Protein AF-A0A821M678-F1 (afdb_monomer)

Structure (mmCIF, N/CA/C/O backbone):
data_AF-A0A821M678-F1
#
_entry.id   AF-A0A821M678-F1
#
loop_
_atom_site.group_PDB
_atom_site.id
_atom_site.type_symbol
_atom_site.label_atom_id
_atom_site.label_alt_id
_atom_site.label_comp_id
_atom_site.label_asym_id
_atom_site.label_entity_id
_atom_site.label_seq_id
_atom_site.pdbx_PDB_ins_code
_atom_site.Cartn_x
_atom_site.Cartn_y
_atom_site.Cartn_z
_atom_site.occupancy
_atom_site.B_iso_or_equiv
_atom_site.auth_seq_id
_atom_site.auth_comp_id
_atom_site.auth_asym_id
_atom_site.auth_atom_id
_atom_site.pdbx_PDB_model_num
ATOM 1 N N . MET A 1 1 ? -21.150 -31.453 -12.284 1.00 44.78 1 MET A N 1
ATOM 2 C CA . MET A 1 1 ? -20.103 -31.484 -11.238 1.00 44.78 1 MET A CA 1
ATOM 3 C C . MET A 1 1 ? -19.981 -30.076 -10.654 1.00 44.78 1 MET A C 1
ATOM 5 O O . MET A 1 1 ? -19.461 -29.196 -11.323 1.00 44.78 1 MET A O 1
ATOM 9 N N . HIS A 1 2 ? -20.588 -29.800 -9.495 1.00 44.91 2 HIS A N 1
ATOM 10 C CA . HIS A 1 2 ? -20.529 -28.476 -8.857 1.00 44.91 2 HIS A CA 1
ATOM 11 C C . HIS A 1 2 ? -19.325 -28.419 -7.914 1.00 44.91 2 HIS A C 1
ATOM 13 O O . HIS A 1 2 ? -19.314 -29.086 -6.880 1.00 44.91 2 HIS A O 1
ATOM 19 N N . LEU A 1 3 ? -18.311 -27.633 -8.279 1.00 52.78 3 LEU A N 1
ATOM 20 C CA . LEU A 1 3 ? -17.210 -27.289 -7.383 1.00 52.78 3 LEU A CA 1
ATOM 21 C C . LEU A 1 3 ? -17.789 -26.500 -6.205 1.00 52.78 3 LEU A C 1
ATOM 23 O O . LEU A 1 3 ? -18.302 -25.393 -6.374 1.00 52.78 3 LEU A O 1
ATOM 27 N N . ARG A 1 4 ? -17.745 -27.089 -5.006 1.00 49.53 4 ARG A N 1
ATOM 28 C CA . ARG A 1 4 ? -18.086 -26.386 -3.768 1.00 49.53 4 ARG A CA 1
ATOM 29 C C . ARG A 1 4 ? -17.113 -25.216 -3.624 1.00 49.53 4 ARG A C 1
ATOM 31 O O . ARG A 1 4 ? -15.933 -25.436 -3.371 1.00 49.53 4 ARG A O 1
ATOM 38 N N . LYS A 1 5 ? -17.603 -23.981 -3.775 1.00 54.31 5 LYS A N 1
ATOM 39 C CA . LYS A 1 5 ? -16.884 -22.778 -3.336 1.00 54.31 5 LYS A CA 1
ATOM 40 C C . LYS A 1 5 ? -16.748 -22.856 -1.817 1.00 54.31 5 LYS A C 1
ATOM 42 O O . LYS A 1 5 ? -17.659 -22.482 -1.082 1.00 54.31 5 LYS A O 1
ATOM 47 N N . THR A 1 6 ? -15.640 -23.408 -1.343 1.00 64.69 6 THR A N 1
ATOM 48 C CA . THR A 1 6 ? -15.241 -23.306 0.059 1.00 64.69 6 THR A CA 1
ATOM 49 C C . THR A 1 6 ? -15.029 -21.831 0.369 1.00 64.69 6 THR A C 1
ATOM 51 O O . THR A 1 6 ? -14.223 -21.176 -0.292 1.00 64.69 6 THR A O 1
ATOM 54 N N . ARG A 1 7 ? -15.783 -21.291 1.335 1.00 62.56 7 ARG A N 1
ATOM 55 C CA . ARG A 1 7 ? -15.535 -19.932 1.828 1.00 62.56 7 ARG A CA 1
ATOM 56 C C . ARG A 1 7 ? -14.103 -19.881 2.372 1.00 62.56 7 ARG A C 1
ATOM 58 O O . ARG A 1 7 ? -13.720 -20.824 3.071 1.00 62.56 7 ARG A O 1
ATOM 65 N N . PRO A 1 8 ? -13.322 -18.838 2.050 1.00 65.81 8 PRO A N 1
ATOM 66 C CA . PRO A 1 8 ? -11.985 -18.707 2.597 1.00 65.81 8 PRO A CA 1
ATOM 67 C C . PRO A 1 8 ? -12.047 -18.705 4.132 1.00 65.81 8 PRO A C 1
ATOM 69 O O . PRO A 1 8 ? -13.017 -18.201 4.711 1.00 65.81 8 PRO A O 1
ATOM 72 N N . PRO A 1 9 ? -11.055 -19.312 4.804 1.00 68.06 9 PRO A N 1
ATOM 73 C CA . PRO A 1 9 ? -10.995 -19.318 6.256 1.00 68.06 9 PRO A CA 1
ATOM 74 C C . PRO A 1 9 ? -10.947 -17.878 6.770 1.00 68.06 9 PRO A C 1
ATOM 76 O O . PRO A 1 9 ? -10.123 -17.076 6.338 1.00 68.06 9 PRO A O 1
ATOM 79 N N . VAL A 1 10 ? -11.841 -17.548 7.703 1.00 71.56 10 VAL A N 1
ATOM 80 C CA . VAL A 1 10 ? -11.886 -16.213 8.302 1.00 71.56 10 VAL A CA 1
ATOM 81 C C . VAL A 1 10 ? -10.714 -16.080 9.272 1.00 71.56 10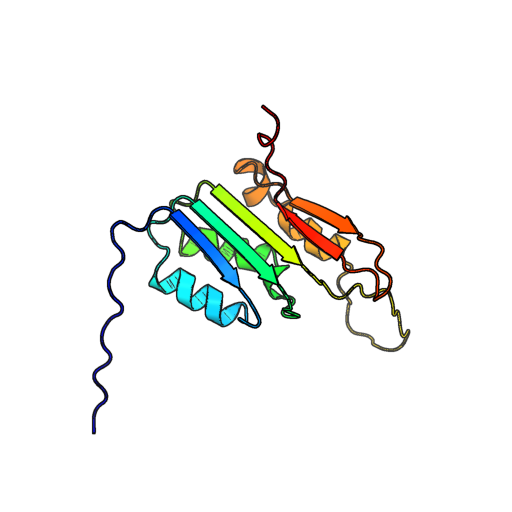 VAL A C 1
ATOM 83 O O . VAL A 1 10 ? -10.713 -16.677 10.350 1.00 71.56 10 VAL A O 1
ATOM 86 N N . LEU A 1 11 ? -9.715 -15.280 8.906 1.00 80.62 11 LEU A N 1
ATOM 87 C CA . LEU A 1 11 ? -8.514 -15.051 9.711 1.00 80.62 11 LEU A CA 1
ATOM 88 C C . LEU A 1 11 ? -8.775 -14.005 10.807 1.00 80.62 11 LEU A C 1
ATOM 90 O O . LEU A 1 11 ? -8.209 -12.917 10.824 1.00 80.62 11 LEU A O 1
ATOM 94 N N . ASN A 1 12 ? -9.658 -14.343 11.749 1.00 79.19 12 ASN A N 1
ATOM 95 C CA . ASN A 1 12 ? -10.188 -13.422 12.762 1.00 79.19 12 ASN A CA 1
ATOM 96 C C . ASN A 1 12 ? -9.151 -12.782 13.695 1.00 79.19 12 ASN A C 1
ATOM 98 O O . ASN A 1 12 ? -9.469 -11.780 14.335 1.00 79.19 12 ASN A O 1
ATOM 102 N N . HIS A 1 13 ? -7.957 -13.364 13.779 1.00 89.00 13 HIS A N 1
ATOM 103 C CA . HIS A 1 13 ? -6.866 -12.924 14.648 1.00 89.00 13 HIS A CA 1
ATOM 104 C C . HIS A 1 13 ? -5.655 -12.412 13.864 1.00 89.00 13 HIS A C 1
ATOM 106 O O . HIS A 1 13 ? -4.645 -12.054 14.468 1.00 89.00 13 HIS A O 1
ATOM 112 N N . LEU A 1 14 ? -5.734 -12.377 12.530 1.00 91.88 14 LEU A N 1
ATOM 113 C CA . LEU A 1 14 ? -4.659 -11.847 11.710 1.00 91.88 14 LEU A CA 1
ATOM 114 C C . LEU A 1 14 ? -4.638 -10.325 11.844 1.00 91.88 14 LEU A C 1
ATOM 116 O O . LEU A 1 14 ? -5.459 -9.615 11.271 1.00 91.88 14 LEU A O 1
ATOM 120 N N . THR A 1 15 ? -3.693 -9.843 12.641 1.00 95.62 15 THR A N 1
ATOM 121 C CA . THR A 1 15 ? -3.491 -8.416 12.913 1.00 95.62 15 THR A CA 1
ATOM 122 C C . THR A 1 15 ? -2.223 -7.876 12.259 1.00 95.62 15 THR A C 1
ATOM 124 O O . THR A 1 15 ? -2.104 -6.673 12.060 1.00 95.62 15 THR A O 1
ATOM 127 N N . HIS A 1 16 ? -1.280 -8.744 11.896 1.00 97.00 16 HIS A N 1
ATOM 128 C CA . HIS A 1 16 ? 0.005 -8.358 11.323 1.00 97.00 16 HIS A CA 1
ATOM 129 C C . HIS A 1 16 ? 0.293 -9.227 10.107 1.00 97.00 16 HIS A C 1
ATOM 131 O O . HIS A 1 16 ? 0.269 -10.455 10.195 1.00 97.00 16 HIS A O 1
ATOM 137 N N . VAL A 1 17 ? 0.569 -8.585 8.978 1.00 95.81 17 VAL A N 1
ATOM 138 C CA . VAL A 1 17 ? 0.867 -9.249 7.713 1.00 95.81 17 VAL A CA 1
ATOM 139 C C . VAL A 1 17 ? 2.169 -8.700 7.159 1.00 95.81 17 VAL A C 1
ATOM 141 O O . VAL A 1 17 ? 2.354 -7.491 7.063 1.00 95.81 17 VAL A O 1
ATOM 144 N N . SER A 1 18 ? 3.064 -9.607 6.778 1.00 96.25 18 SER A N 1
ATOM 145 C CA . SER A 1 18 ? 4.283 -9.292 6.043 1.00 96.25 18 SER A CA 1
ATOM 146 C C . SER A 1 18 ? 4.355 -10.196 4.821 1.00 96.25 18 SER A C 1
ATOM 148 O O . SER A 1 18 ? 4.295 -11.419 4.957 1.00 96.25 18 SER A O 1
ATOM 150 N N . LEU A 1 19 ? 4.439 -9.606 3.632 1.00 95.50 19 LEU A N 1
ATOM 151 C CA . LEU A 1 19 ? 4.418 -10.321 2.361 1.00 95.50 19 LEU A CA 1
ATOM 152 C C . LEU A 1 19 ? 5.616 -9.937 1.506 1.00 95.50 19 LEU A C 1
ATOM 154 O O . LEU A 1 19 ? 5.950 -8.763 1.365 1.00 95.50 19 LEU A O 1
ATOM 158 N N . LYS A 1 20 ? 6.213 -10.945 0.870 1.00 94.69 20 LYS A N 1
ATOM 159 C CA . LYS A 1 20 ? 7.141 -10.757 -0.241 1.00 94.69 20 LYS A CA 1
ATOM 160 C C . LYS A 1 20 ? 6.449 -11.193 -1.527 1.00 94.69 20 LYS A C 1
ATOM 162 O O . LYS A 1 20 ? 6.168 -12.374 -1.711 1.00 94.69 20 LYS A O 1
ATOM 167 N N . LEU A 1 21 ? 6.145 -10.231 -2.385 1.00 92.69 21 LEU A N 1
ATOM 168 C CA . LEU A 1 21 ? 5.405 -10.413 -3.622 1.00 92.69 21 LEU A CA 1
ATOM 169 C C . LEU A 1 21 ? 6.381 -10.452 -4.797 1.00 92.69 21 LEU A C 1
ATOM 171 O O . LEU A 1 21 ? 7.026 -9.454 -5.112 1.00 92.69 21 LEU A O 1
ATOM 175 N N . ASN A 1 22 ? 6.446 -11.604 -5.461 1.00 89.50 22 ASN A N 1
ATOM 176 C CA . ASN A 1 22 ? 7.172 -11.785 -6.713 1.00 89.50 22 ASN A CA 1
ATOM 177 C C . ASN A 1 22 ? 6.149 -12.094 -7.808 1.00 89.50 22 ASN A C 1
ATOM 179 O O . ASN A 1 22 ? 5.405 -13.063 -7.670 1.00 89.50 22 ASN A O 1
ATOM 183 N N . TYR A 1 23 ? 6.108 -11.297 -8.878 1.00 85.62 23 TYR A N 1
ATOM 184 C CA . TYR A 1 23 ? 5.212 -11.516 -10.027 1.00 85.62 23 TYR A CA 1
ATOM 185 C C . TYR A 1 23 ? 3.700 -11.581 -9.700 1.00 85.62 23 TYR A C 1
ATOM 187 O O . TYR A 1 23 ? 2.925 -12.152 -10.464 1.00 85.62 23 TYR A O 1
ATOM 195 N N . ILE A 1 24 ? 3.259 -10.992 -8.581 1.00 91.50 24 ILE A N 1
ATOM 196 C CA . ILE A 1 24 ? 1.836 -10.892 -8.216 1.00 91.50 24 ILE A CA 1
ATOM 197 C C . ILE A 1 24 ? 1.295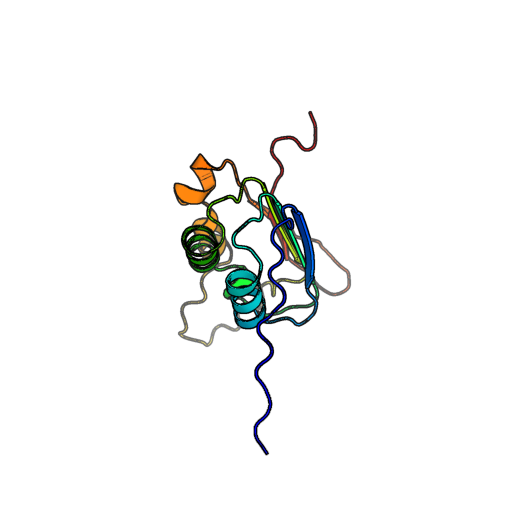 -9.542 -8.672 1.00 91.50 24 ILE A C 1
ATOM 199 O O . ILE A 1 24 ? 1.750 -8.509 -8.184 1.00 91.50 24 ILE A O 1
ATOM 203 N N . ARG A 1 25 ? 0.309 -9.522 -9.571 1.00 92.56 25 ARG A N 1
ATOM 204 C CA . ARG A 1 25 ? -0.317 -8.262 -10.010 1.00 92.56 25 ARG A CA 1
ATOM 205 C C . ARG A 1 25 ? -1.080 -7.603 -8.869 1.00 92.56 25 ARG A C 1
ATOM 207 O O . ARG A 1 25 ? -1.596 -8.298 -7.992 1.00 92.56 25 ARG A O 1
ATOM 214 N N . PHE A 1 26 ? -1.203 -6.283 -8.912 1.00 94.88 26 PHE A N 1
ATOM 215 C CA . PHE A 1 26 ? -1.904 -5.525 -7.885 1.00 94.88 26 PHE A CA 1
ATOM 216 C C . PHE A 1 26 ? -3.340 -6.018 -7.713 1.00 94.88 26 PHE A C 1
ATOM 218 O O . PHE A 1 26 ? -3.757 -6.236 -6.589 1.00 94.88 26 PHE A O 1
ATOM 225 N N . ASP A 1 27 ? -4.073 -6.295 -8.795 1.00 96.56 27 ASP A N 1
ATOM 226 C CA . ASP A 1 27 ? -5.461 -6.787 -8.726 1.00 96.56 27 ASP A CA 1
ATOM 227 C C . ASP A 1 27 ? -5.591 -8.075 -7.891 1.00 96.56 27 ASP A C 1
ATOM 229 O O . ASP A 1 27 ? -6.576 -8.292 -7.188 1.00 96.56 27 ASP A O 1
ATOM 233 N N . GLN A 1 28 ? -4.581 -8.948 -7.953 1.00 95.50 28 GLN A N 1
ATOM 234 C CA . GLN A 1 28 ? -4.564 -10.196 -7.188 1.00 95.50 28 GLN A CA 1
ATOM 235 C C . GLN A 1 28 ? -4.267 -9.930 -5.711 1.00 95.50 28 GLN A C 1
ATOM 237 O O . GLN A 1 28 ? -4.867 -10.554 -4.836 1.00 95.50 28 GLN A O 1
ATOM 242 N N . PHE A 1 29 ? -3.351 -9.002 -5.435 1.00 96.19 29 PHE A N 1
ATOM 243 C CA . PHE A 1 29 ? -3.078 -8.538 -4.081 1.00 96.19 29 PHE A CA 1
ATOM 244 C C . PHE A 1 29 ? -4.294 -7.818 -3.475 1.00 96.19 29 PHE A C 1
ATOM 246 O O . PHE A 1 29 ? -4.644 -8.070 -2.326 1.00 96.19 29 PHE A O 1
ATOM 253 N N . GLU A 1 30 ? -4.970 -6.974 -4.251 1.00 96.75 30 GLU A N 1
ATOM 254 C CA . GLU A 1 30 ? -6.184 -6.258 -3.867 1.00 96.75 30 GLU A CA 1
ATOM 255 C C . GLU A 1 30 ? -7.283 -7.240 -3.465 1.00 96.75 30 GLU A C 1
ATOM 257 O O . GLU A 1 30 ? -7.844 -7.113 -2.379 1.00 96.75 30 GLU A O 1
ATOM 262 N N . GLN A 1 31 ? -7.514 -8.280 -4.273 1.00 95.69 31 GLN A N 1
ATOM 263 C CA . GLN A 1 31 ? -8.457 -9.344 -3.934 1.00 95.69 31 GLN A CA 1
ATOM 264 C C . GLN A 1 31 ? -8.092 -10.039 -2.613 1.00 95.69 31 GLN A C 1
ATOM 266 O O . GLN A 1 31 ? -8.957 -10.270 -1.771 1.00 95.69 31 GLN A O 1
ATOM 271 N N . LEU A 1 32 ? -6.805 -10.315 -2.390 1.00 92.88 32 LEU A N 1
ATOM 272 C CA . LEU A 1 32 ? -6.330 -10.889 -1.132 1.00 92.88 32 LEU A CA 1
ATOM 273 C C . LEU A 1 32 ? -6.585 -9.945 0.056 1.00 92.88 32 LEU A C 1
ATOM 275 O O . LEU A 1 32 ? -6.986 -10.398 1.129 1.00 92.88 32 LEU A O 1
ATOM 279 N N . GLY A 1 33 ? -6.408 -8.638 -0.144 1.00 93.06 33 GLY A N 1
ATOM 280 C CA . GLY A 1 33 ? -6.727 -7.616 0.846 1.00 93.06 33 GLY A CA 1
ATOM 281 C C . GLY A 1 33 ? -8.214 -7.554 1.187 1.00 93.06 33 GLY A C 1
ATOM 282 O O . GLY A 1 33 ? -8.567 -7.535 2.366 1.00 93.06 33 GLY A O 1
ATOM 283 N N . ILE A 1 34 ? -9.078 -7.603 0.172 1.00 94.12 34 ILE A N 1
ATOM 284 C CA . ILE A 1 34 ? -10.537 -7.653 0.336 1.00 94.12 34 ILE A CA 1
ATOM 285 C C . ILE A 1 34 ? -10.945 -8.873 1.169 1.00 94.12 34 ILE A C 1
ATOM 287 O O . ILE A 1 34 ? -11.769 -8.757 2.078 1.00 94.12 34 ILE A O 1
ATOM 291 N N . ASP A 1 35 ? -10.349 -10.029 0.884 1.00 91.19 35 ASP A N 1
ATOM 292 C CA . ASP A 1 35 ? -10.764 -11.292 1.490 1.00 91.19 35 ASP A CA 1
ATOM 293 C C . ASP A 1 35 ? -10.210 -11.491 2.910 1.00 91.19 35 ASP A C 1
ATOM 295 O O . ASP A 1 35 ? -10.869 -12.119 3.743 1.00 91.19 35 ASP A O 1
ATOM 299 N N . LEU A 1 36 ? -9.003 -10.988 3.203 1.00 91.31 36 LEU A N 1
ATOM 300 C CA . LEU A 1 36 ? -8.258 -11.381 4.407 1.00 91.31 36 LEU A CA 1
ATOM 301 C C . LEU A 1 36 ? -7.891 -10.228 5.349 1.00 91.31 36 LEU A C 1
ATOM 303 O O . LEU A 1 36 ? -7.582 -10.493 6.513 1.00 91.31 36 LEU A O 1
ATOM 307 N N . PHE A 1 37 ? -7.885 -8.968 4.899 1.00 93.50 37 PHE A N 1
ATOM 308 C CA . PHE A 1 37 ? -7.213 -7.883 5.633 1.00 93.50 37 PHE A CA 1
ATOM 309 C C . PHE A 1 37 ? -8.129 -6.976 6.463 1.00 93.50 37 PHE A C 1
ATOM 311 O O . PHE A 1 37 ? -7.663 -6.014 7.067 1.00 93.50 37 PHE A O 1
ATOM 318 N N . ALA A 1 38 ? -9.403 -7.330 6.631 1.00 93.62 38 ALA A N 1
ATOM 319 C CA . ALA A 1 38 ? -10.366 -6.520 7.389 1.00 93.62 38 ALA A CA 1
ATOM 320 C C . ALA A 1 38 ? -9.937 -6.177 8.837 1.00 93.62 38 ALA A C 1
ATOM 322 O O . ALA A 1 38 ? -10.370 -5.172 9.407 1.00 93.62 38 ALA A O 1
ATOM 323 N N . LYS A 1 39 ? -9.095 -7.013 9.459 1.00 94.88 39 LYS A N 1
ATOM 324 C CA . LYS A 1 39 ? -8.666 -6.875 10.863 1.00 94.88 39 LYS A CA 1
ATOM 325 C C . LYS A 1 39 ? -7.189 -6.533 11.041 1.00 94.88 39 LYS A C 1
ATOM 327 O O . LYS A 1 39 ? -6.733 -6.434 12.182 1.00 94.88 39 LYS A O 1
ATOM 332 N N . ILE A 1 40 ? -6.446 -6.354 9.951 1.00 96.12 40 ILE A N 1
ATOM 333 C CA . ILE A 1 40 ? -5.016 -6.091 10.073 1.00 96.12 40 ILE A CA 1
ATOM 334 C C . ILE A 1 40 ? -4.778 -4.682 10.610 1.00 96.12 40 ILE A C 1
ATOM 336 O O . ILE A 1 40 ? -5.503 -3.738 10.306 1.00 96.12 40 ILE A O 1
ATOM 340 N N . GLN A 1 41 ? -3.740 -4.570 11.422 1.00 96.75 41 GLN A N 1
ATOM 341 C CA . GLN A 1 41 ? -3.225 -3.339 12.003 1.00 96.75 41 GLN A CA 1
ATOM 342 C C . GLN A 1 41 ? -1.856 -2.991 11.420 1.00 96.75 41 GLN A C 1
ATOM 344 O O . GLN A 1 41 ? -1.503 -1.815 11.360 1.00 96.75 41 GLN A O 1
ATOM 349 N N . ALA A 1 42 ? -1.108 -3.992 10.950 1.00 96.75 42 ALA A N 1
ATOM 350 C CA . ALA A 1 42 ? 0.161 -3.801 10.269 1.00 96.75 42 ALA A CA 1
ATOM 351 C C . ALA A 1 42 ? 0.207 -4.575 8.951 1.00 96.75 42 ALA A C 1
ATOM 353 O O . ALA A 1 42 ? -0.040 -5.784 8.926 1.00 96.75 42 ALA A O 1
ATOM 354 N N . LEU A 1 43 ? 0.582 -3.878 7.884 1.00 97.06 43 LEU A N 1
ATOM 355 C CA . LEU A 1 43 ? 0.842 -4.431 6.566 1.00 97.06 43 LEU A CA 1
ATOM 356 C C . LEU A 1 43 ? 2.251 -4.038 6.139 1.00 97.06 43 LEU A C 1
ATOM 358 O O . LEU A 1 43 ? 2.563 -2.854 6.046 1.00 97.06 43 LEU A O 1
ATOM 362 N N . ARG A 1 44 ? 3.089 -5.036 5.866 1.00 96.69 44 ARG A N 1
ATOM 363 C CA . ARG A 1 44 ? 4.421 -4.853 5.293 1.00 96.69 44 ARG A CA 1
ATOM 364 C C . ARG A 1 44 ? 4.507 -5.592 3.967 1.00 96.69 44 ARG A C 1
ATOM 366 O O . ARG A 1 44 ? 4.214 -6.785 3.916 1.00 96.69 44 ARG A O 1
ATOM 373 N N . VAL A 1 45 ? 4.896 -4.910 2.898 1.00 95.44 45 VAL A N 1
ATOM 374 C CA . VAL A 1 45 ? 4.929 -5.484 1.550 1.00 95.44 45 VAL A CA 1
ATOM 375 C C . VAL A 1 45 ? 6.270 -5.197 0.895 1.00 95.44 45 VAL A C 1
ATOM 377 O O . VAL A 1 45 ? 6.629 -4.049 0.664 1.00 95.44 45 VAL A O 1
ATOM 380 N N . SER A 1 46 ? 7.003 -6.251 0.552 1.00 93.81 46 SER A N 1
ATOM 381 C CA . SER A 1 46 ? 8.175 -6.173 -0.322 1.00 93.81 46 SER A CA 1
ATOM 382 C C . SER A 1 46 ? 7.792 -6.692 -1.697 1.00 93.81 46 SER A C 1
ATOM 384 O O . SER A 1 46 ? 7.402 -7.847 -1.829 1.00 93.81 46 SER A O 1
ATOM 386 N N . ILE A 1 47 ? 7.906 -5.861 -2.718 1.00 91.94 47 ILE A N 1
ATOM 387 C CA . ILE A 1 47 ? 7.557 -6.173 -4.098 1.00 91.94 47 ILE A CA 1
ATOM 388 C C . ILE A 1 47 ? 8.858 -6.252 -4.880 1.00 91.94 47 ILE A C 1
ATOM 390 O O . ILE A 1 47 ? 9.569 -5.256 -5.007 1.00 91.94 47 ILE A O 1
ATOM 394 N N . ASN A 1 48 ? 9.165 -7.429 -5.413 1.00 86.62 48 ASN A N 1
ATOM 395 C CA . ASN A 1 48 ? 10.395 -7.664 -6.155 1.00 86.62 48 ASN A CA 1
ATOM 396 C C . ASN A 1 48 ? 10.051 -8.232 -7.534 1.00 86.62 48 ASN A C 1
ATOM 398 O O . ASN A 1 48 ? 9.097 -8.998 -7.680 1.00 86.62 48 ASN A O 1
ATOM 402 N N . TYR A 1 49 ? 10.851 -7.885 -8.545 1.00 79.44 49 TYR A N 1
ATOM 403 C CA . TYR A 1 49 ? 10.701 -8.406 -9.910 1.00 79.44 49 TYR A CA 1
ATOM 404 C C . TYR A 1 49 ? 9.282 -8.224 -10.475 1.00 79.44 49 TYR A C 1
ATOM 406 O O . TYR A 1 49 ? 8.727 -9.122 -11.105 1.00 79.44 49 TYR A O 1
ATOM 414 N N . ASN A 1 50 ? 8.664 -7.072 -10.209 1.00 79.81 50 ASN A N 1
ATOM 415 C CA . ASN A 1 50 ? 7.293 -6.798 -10.615 1.00 79.81 50 ASN A CA 1
ATOM 416 C C . ASN A 1 50 ? 7.210 -5.471 -11.366 1.00 79.81 50 ASN A C 1
ATOM 418 O O . ASN A 1 50 ? 7.537 -4.425 -10.808 1.00 79.81 50 ASN A O 1
ATOM 422 N N . SER A 1 51 ? 6.766 -5.534 -12.620 1.00 79.81 51 SER A N 1
ATOM 423 C CA . SER A 1 51 ? 6.592 -4.380 -13.503 1.00 79.81 51 SER A CA 1
ATOM 424 C C . SER A 1 51 ? 5.196 -3.760 -13.428 1.00 79.81 51 SER A C 1
ATOM 426 O O . SER A 1 51 ? 4.913 -2.818 -14.165 1.00 79.81 51 SER A O 1
ATOM 428 N N . ASP A 1 52 ? 4.311 -4.279 -12.572 1.00 85.88 52 ASP A N 1
ATOM 429 C CA . ASP A 1 52 ? 2.967 -3.740 -12.419 1.00 85.88 52 ASP A CA 1
ATOM 430 C C . ASP A 1 52 ? 3.006 -2.345 -11.779 1.00 85.88 52 ASP A C 1
ATOM 432 O O . ASP A 1 52 ? 3.242 -2.172 -10.580 1.00 85.88 52 ASP A O 1
ATOM 436 N N . VAL A 1 53 ? 2.755 -1.335 -12.613 1.00 82.62 53 VAL A N 1
ATOM 437 C CA . VAL A 1 53 ? 2.783 0.077 -12.227 1.00 82.62 53 VAL A CA 1
ATOM 438 C C . VAL A 1 53 ? 1.679 0.462 -11.243 1.00 82.62 53 VAL A C 1
ATOM 440 O O . VAL A 1 53 ? 1.767 1.527 -10.634 1.00 82.62 53 VAL A O 1
ATOM 443 N N . ALA A 1 54 ? 0.658 -0.384 -11.062 1.00 88.94 54 ALA A N 1
ATOM 444 C CA . ALA A 1 54 ? -0.428 -0.133 -10.121 1.00 88.94 54 ALA A CA 1
ATOM 445 C C . ALA A 1 54 ? 0.032 -0.146 -8.656 1.00 88.94 54 ALA A C 1
ATOM 447 O O . ALA A 1 54 ? -0.600 0.492 -7.821 1.00 88.94 54 ALA A O 1
ATOM 448 N N . TYR A 1 55 ? 1.160 -0.789 -8.335 1.00 89.94 55 TYR A N 1
ATOM 449 C CA . TYR A 1 55 ? 1.748 -0.696 -6.993 1.00 89.94 55 TYR A CA 1
ATOM 450 C C . TYR A 1 55 ? 2.255 0.708 -6.637 1.00 89.94 55 TYR A C 1
ATOM 452 O O . TYR A 1 55 ? 2.453 0.987 -5.457 1.00 89.94 55 TYR A O 1
ATOM 460 N N . MET A 1 56 ? 2.414 1.584 -7.632 1.00 86.31 56 MET A N 1
ATOM 461 C CA . MET A 1 56 ? 2.798 2.990 -7.472 1.00 86.31 56 MET A CA 1
ATOM 462 C C . MET A 1 56 ? 1.616 3.951 -7.650 1.00 86.31 56 MET A C 1
ATOM 464 O O . MET A 1 56 ? 1.817 5.152 -7.818 1.00 86.31 56 MET A O 1
ATOM 468 N N . ASP A 1 57 ? 0.389 3.437 -7.674 1.00 90.81 57 ASP A N 1
ATOM 469 C CA . ASP A 1 57 ? -0.817 4.257 -7.684 1.00 90.81 57 ASP A CA 1
ATOM 470 C C . ASP A 1 57 ? -1.241 4.528 -6.234 1.00 90.81 57 ASP A C 1
ATOM 472 O O . ASP A 1 57 ? -1.827 3.672 -5.561 1.00 90.81 57 ASP A O 1
ATOM 476 N N . GLY A 1 58 ? -0.894 5.717 -5.738 1.00 93.31 58 GLY A N 1
ATOM 477 C CA . GLY A 1 58 ? -1.221 6.132 -4.374 1.00 93.31 58 GLY A CA 1
ATOM 478 C C . GLY A 1 58 ? -2.732 6.191 -4.149 1.00 93.31 58 GLY A C 1
ATOM 479 O O . GLY A 1 58 ? -3.218 5.752 -3.110 1.00 93.31 58 GLY A O 1
ATOM 480 N N . ASN A 1 59 ? -3.503 6.615 -5.152 1.00 94.88 59 ASN A N 1
ATOM 481 C CA . ASN A 1 59 ? -4.962 6.677 -5.037 1.00 94.88 59 ASN A CA 1
ATOM 482 C C . ASN A 1 59 ? -5.573 5.277 -4.910 1.00 94.88 59 ASN A C 1
ATOM 484 O O . ASN A 1 59 ? -6.529 5.065 -4.161 1.00 94.88 59 ASN A O 1
ATOM 488 N N . ARG A 1 60 ? -5.020 4.301 -5.636 1.00 95.75 60 ARG A N 1
ATOM 489 C CA . ARG A 1 60 ? -5.481 2.913 -5.581 1.00 95.75 60 ARG A CA 1
ATOM 490 C C . ARG A 1 60 ? -5.193 2.275 -4.227 1.00 95.75 60 ARG A C 1
ATOM 492 O O . ARG A 1 60 ? -6.077 1.633 -3.660 1.00 95.75 60 ARG A O 1
ATOM 499 N N . TRP A 1 61 ? -3.996 2.496 -3.686 1.00 97.00 61 TRP A N 1
ATOM 500 C CA . TRP A 1 61 ? -3.671 2.083 -2.323 1.00 97.00 61 TRP A CA 1
ATOM 501 C C . TRP A 1 61 ? -4.580 2.743 -1.285 1.00 97.00 61 TRP A C 1
ATOM 503 O O . TRP A 1 61 ? -5.137 2.044 -0.441 1.00 97.00 61 TRP A O 1
ATOM 513 N N . GLU A 1 62 ? -4.769 4.060 -1.367 1.00 97.38 62 GLU A N 1
ATOM 514 C CA . GLU A 1 62 ? -5.645 4.815 -0.467 1.00 97.38 62 GLU A CA 1
ATOM 515 C C . GLU A 1 62 ? -7.068 4.239 -0.477 1.00 97.38 62 GLU A C 1
ATOM 517 O O . GLU A 1 62 ? -7.613 3.898 0.576 1.00 97.38 62 GLU A O 1
ATOM 522 N N . LYS A 1 63 ? -7.642 4.020 -1.667 1.00 97.62 63 LYS A N 1
ATOM 523 C CA . LYS A 1 63 ? -8.976 3.427 -1.823 1.00 97.62 63 LYS A CA 1
ATOM 524 C C . LYS A 1 63 ? -9.067 2.037 -1.195 1.00 97.62 63 LYS A C 1
ATOM 526 O O . LYS A 1 63 ? -10.039 1.751 -0.491 1.00 97.62 63 LYS A O 1
ATOM 531 N N . LEU A 1 64 ? -8.076 1.181 -1.442 1.00 97.75 64 LEU A N 1
ATOM 532 C CA . LEU A 1 64 ? -8.021 -0.170 -0.889 1.00 97.75 64 LEU A CA 1
ATOM 533 C C . LEU A 1 64 ? -7.965 -0.138 0.647 1.00 97.75 64 LEU A C 1
ATOM 535 O O . LEU A 1 64 ? -8.733 -0.839 1.308 1.00 97.75 64 LEU A O 1
ATOM 539 N N . ILE A 1 65 ? -7.107 0.708 1.219 1.00 97.75 65 ILE A N 1
ATOM 540 C CA . ILE A 1 65 ? -6.932 0.820 2.671 1.00 97.75 65 ILE A CA 1
ATOM 541 C C . ILE A 1 65 ? -8.203 1.360 3.331 1.00 97.75 65 ILE A C 1
ATOM 543 O O . ILE A 1 65 ? -8.696 0.754 4.283 1.00 97.75 65 ILE A O 1
ATOM 547 N N . LEU A 1 66 ? -8.772 2.449 2.804 1.00 97.12 66 LEU A N 1
ATOM 548 C CA . LEU A 1 66 ? -10.002 3.045 3.334 1.00 97.12 66 LEU A CA 1
ATOM 549 C C . LEU A 1 66 ? -11.186 2.072 3.289 1.00 97.12 66 LEU A C 1
ATOM 551 O O . LEU A 1 66 ? -11.990 2.041 4.218 1.00 97.12 66 LEU A O 1
ATOM 555 N N . SER A 1 67 ? -11.285 1.271 2.226 1.00 97.19 67 SER A N 1
ATOM 556 C CA . SER A 1 67 ? -12.439 0.392 2.005 1.00 97.19 67 SER A CA 1
ATOM 557 C C . SER A 1 67 ? -12.330 -0.942 2.746 1.00 97.19 67 SER A C 1
ATOM 559 O O . SER A 1 67 ? -13.344 -1.481 3.187 1.00 97.19 67 SER A O 1
ATOM 561 N N 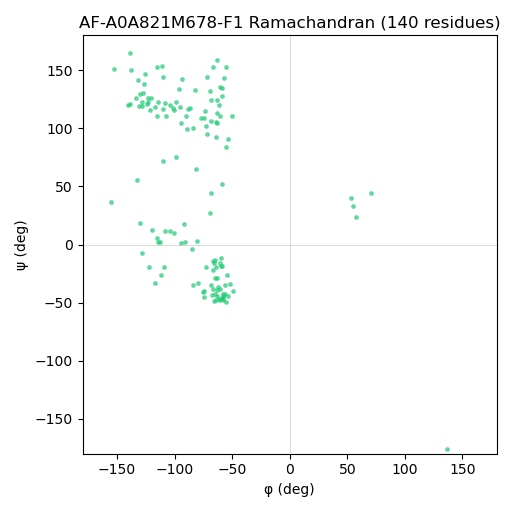. HIS A 1 68 ? -11.120 -1.496 2.875 1.00 96.44 68 HIS A N 1
ATOM 562 C CA . HIS A 1 68 ? -10.935 -2.893 3.290 1.00 96.44 68 HIS A CA 1
ATOM 563 C C . HIS A 1 68 ? -9.964 -3.095 4.454 1.0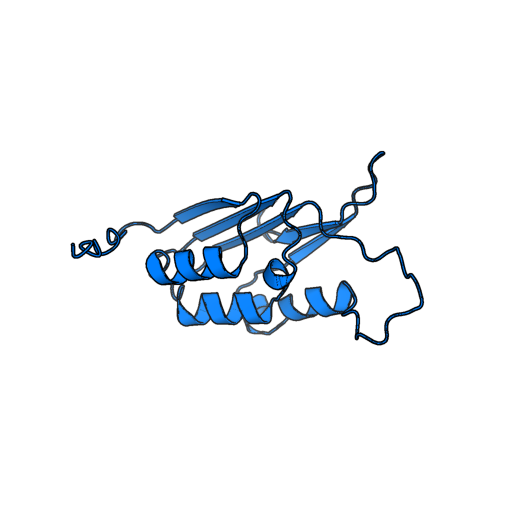0 96.44 68 HIS A C 1
ATOM 565 O O . HIS A 1 68 ? -9.875 -4.207 4.969 1.00 96.44 68 HIS A O 1
ATOM 571 N N . MET A 1 69 ? -9.262 -2.055 4.910 1.00 96.25 69 MET A N 1
ATOM 572 C CA . MET A 1 69 ? -8.295 -2.154 6.011 1.00 96.25 69 MET A CA 1
ATOM 573 C C . MET A 1 69 ? -8.496 -1.023 7.033 1.00 96.25 69 MET A C 1
ATOM 575 O O . MET A 1 69 ? -7.552 -0.302 7.357 1.00 96.25 69 MET A O 1
ATOM 579 N N . PRO A 1 70 ? -9.712 -0.858 7.594 1.00 95.38 70 PRO A N 1
ATOM 580 C CA . PRO A 1 70 ? -10.047 0.291 8.442 1.00 95.38 70 PRO A CA 1
ATOM 581 C C . PRO A 1 70 ? -9.229 0.358 9.741 1.00 95.38 70 PRO A C 1
ATOM 583 O O . PRO A 1 70 ? -9.140 1.410 10.365 1.00 95.38 70 PRO A O 1
ATOM 586 N N . ASN A 1 71 ? -8.630 -0.763 10.155 1.00 95.75 71 ASN A N 1
ATOM 587 C CA . ASN A 1 71 ? -7.826 -0.869 11.370 1.00 95.75 71 ASN A CA 1
ATOM 588 C C . ASN A 1 71 ? -6.320 -0.685 11.125 1.00 95.75 71 ASN A C 1
ATOM 590 O O . ASN A 1 71 ? -5.544 -0.808 12.076 1.00 95.75 71 ASN A O 1
ATOM 594 N N . LEU A 1 72 ? -5.898 -0.421 9.883 1.00 97.12 72 LEU A N 1
ATOM 595 C CA . LEU A 1 72 ? -4.490 -0.336 9.510 1.00 97.12 72 LEU A CA 1
ATOM 596 C C . LEU A 1 72 ? -3.827 0.897 10.136 1.00 97.12 72 LEU A C 1
ATOM 598 O O . LEU A 1 72 ? -4.269 2.027 9.940 1.00 97.12 72 LEU A O 1
ATOM 602 N N . ARG A 1 73 ? -2.744 0.664 10.879 1.00 95.62 73 ARG A N 1
ATOM 603 C CA . ARG A 1 73 ? -1.945 1.686 11.579 1.00 95.62 73 ARG A CA 1
ATOM 604 C C . ARG A 1 73 ? -0.516 1.755 11.061 1.00 95.62 73 ARG A C 1
ATOM 606 O O . ARG A 1 73 ? 0.078 2.825 11.039 1.00 95.62 73 ARG A O 1
ATOM 613 N N . ILE A 1 74 ? 0.024 0.614 10.643 1.00 95.31 74 ILE A N 1
ATOM 614 C CA . ILE A 1 74 ? 1.372 0.501 10.097 1.00 95.31 74 ILE A CA 1
ATOM 615 C C . ILE A 1 74 ? 1.251 0.043 8.652 1.00 95.31 74 ILE A C 1
ATOM 617 O O . ILE A 1 74 ? 0.772 -1.061 8.389 1.00 95.31 74 ILE A O 1
ATOM 621 N N . PHE A 1 75 ? 1.719 0.880 7.737 1.00 95.88 75 PHE A N 1
ATOM 622 C CA . PHE A 1 75 ? 1.855 0.547 6.331 1.00 95.88 75 PHE A CA 1
ATOM 623 C C . PHE A 1 75 ? 3.319 0.714 5.928 1.00 95.88 75 PHE A C 1
ATOM 625 O O . PHE A 1 75 ? 3.866 1.811 6.001 1.00 95.88 75 PHE A O 1
ATOM 632 N N . ASP A 1 76 ? 3.953 -0.395 5.555 1.00 94.50 76 ASP A N 1
ATOM 633 C CA . ASP A 1 76 ? 5.334 -0.439 5.080 1.00 94.50 76 ASP A CA 1
ATOM 634 C C . ASP A 1 76 ? 5.345 -1.078 3.689 1.00 94.50 76 ASP A C 1
ATOM 636 O O . ASP A 1 76 ? 4.823 -2.178 3.491 1.00 94.50 76 ASP A O 1
ATOM 640 N N . ILE A 1 77 ? 5.926 -0.400 2.714 1.00 93.38 77 ILE A N 1
ATOM 641 C CA . ILE A 1 77 ? 6.055 -0.865 1.343 1.00 93.38 77 ILE A CA 1
ATOM 642 C C . ILE A 1 77 ? 7.491 -0.672 0.876 1.00 93.38 77 ILE A C 1
ATOM 644 O O . ILE A 1 77 ? 8.141 0.327 1.172 1.00 93.38 77 ILE A O 1
ATOM 648 N N . ARG A 1 78 ? 7.988 -1.632 0.106 1.00 92.38 78 ARG A N 1
ATOM 649 C CA . ARG A 1 78 ? 9.250 -1.540 -0.618 1.00 92.38 78 ARG A CA 1
ATOM 650 C C . ARG A 1 78 ? 9.054 -2.151 -1.991 1.00 92.38 78 ARG A C 1
ATOM 652 O O . ARG A 1 78 ? 8.726 -3.326 -2.083 1.00 92.38 78 ARG A O 1
ATOM 659 N N . HIS A 1 79 ? 9.275 -1.385 -3.048 1.00 89.50 79 HIS A N 1
ATOM 660 C CA . HIS A 1 79 ? 9.197 -1.851 -4.428 1.00 89.50 79 HIS A CA 1
ATOM 661 C C . HIS A 1 79 ? 10.573 -1.760 -5.074 1.00 89.50 79 HIS A C 1
ATOM 663 O O . HIS A 1 79 ? 11.111 -0.673 -5.284 1.00 89.50 79 HIS A O 1
ATOM 669 N N . GLU A 1 80 ? 11.161 -2.923 -5.340 1.00 84.69 80 GLU A N 1
ATOM 670 C CA . GLU A 1 80 ? 12.448 -3.061 -6.010 1.00 84.69 80 GLU A CA 1
ATOM 671 C C . GLU A 1 80 ? 12.246 -3.241 -7.517 1.00 84.69 80 GLU A C 1
ATOM 673 O O . GLU A 1 80 ? 11.351 -3.967 -7.957 1.00 84.69 80 GLU A O 1
ATOM 678 N N . SER A 1 81 ? 13.140 -2.631 -8.299 1.00 67.88 81 SER A N 1
ATOM 679 C CA . SER A 1 81 ? 13.183 -2.755 -9.762 1.00 67.88 81 SER A CA 1
ATOM 680 C C . SER A 1 81 ? 12.039 -2.050 -10.493 1.00 67.88 81 SER A C 1
ATOM 682 O O . SER A 1 81 ? 11.495 -2.578 -11.463 1.00 67.88 81 SER A O 1
ATOM 684 N N . TRP A 1 82 ? 11.723 -0.821 -10.077 1.00 66.50 82 TRP A N 1
ATOM 685 C CA . TRP A 1 82 ? 10.888 0.065 -10.883 1.00 66.50 82 TRP A CA 1
ATOM 686 C C . TRP A 1 82 ? 11.553 0.341 -12.248 1.00 66.50 82 TRP A C 1
ATOM 688 O O . TRP A 1 82 ? 12.758 0.633 -12.276 1.00 66.50 82 TRP A O 1
ATOM 698 N N . PRO A 1 83 ? 10.811 0.294 -13.375 1.00 57.66 83 PRO A N 1
ATOM 699 C CA . PRO A 1 83 ? 11.331 0.744 -14.657 1.00 57.66 83 PRO A CA 1
ATOM 700 C C . PRO A 1 83 ? 11.636 2.244 -14.581 1.00 57.66 83 PRO A C 1
ATOM 702 O O . PRO A 1 83 ? 10.745 3.091 -14.581 1.00 57.66 83 PRO A O 1
ATOM 705 N N . SER A 1 84 ? 12.919 2.594 -14.490 1.00 54.59 84 SER A N 1
ATOM 706 C CA . SER A 1 84 ? 13.359 3.965 -14.726 1.00 54.59 84 SER A CA 1
ATOM 707 C C . SER A 1 84 ? 13.064 4.282 -16.190 1.00 54.59 84 SER A C 1
ATOM 709 O O . SER A 1 84 ? 13.773 3.797 -17.073 1.00 54.59 84 SER A O 1
ATOM 711 N N . ASN A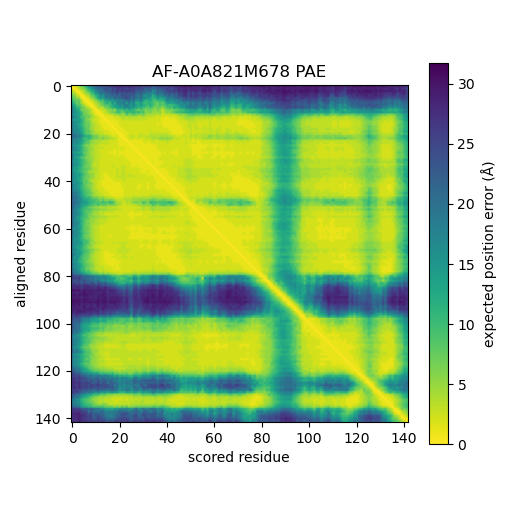 1 85 ? 12.035 5.086 -16.467 1.00 51.06 85 ASN A N 1
ATOM 712 C CA . ASN A 1 85 ? 11.737 5.617 -17.805 1.00 51.06 85 ASN A CA 1
ATOM 713 C C . ASN A 1 85 ? 12.801 6.637 -18.267 1.00 51.06 85 ASN A C 1
ATOM 715 O O . ASN A 1 85 ? 12.501 7.687 -18.815 1.00 51.06 85 ASN A O 1
ATOM 719 N N . THR A 1 86 ? 14.083 6.340 -18.061 1.00 45.94 86 THR A N 1
ATOM 720 C CA . THR A 1 86 ? 15.207 7.098 -18.622 1.00 45.94 86 THR A CA 1
ATOM 721 C C . THR A 1 86 ? 15.498 6.726 -20.074 1.00 45.94 86 THR A C 1
ATOM 723 O O . THR A 1 86 ? 16.423 7.275 -20.660 1.00 45.94 86 THR A O 1
ATOM 726 N N . THR A 1 87 ? 14.713 5.841 -20.696 1.00 39.78 87 THR A N 1
ATOM 727 C CA . THR A 1 87 ? 14.662 5.771 -22.163 1.00 39.78 87 THR A CA 1
ATOM 728 C C . THR A 1 87 ? 13.438 6.526 -22.648 1.00 39.78 87 THR A C 1
ATOM 730 O O . THR A 1 87 ? 12.445 5.947 -23.071 1.00 39.78 87 THR A O 1
ATOM 733 N N . ALA A 1 88 ? 13.553 7.855 -22.595 1.00 39.03 88 ALA A N 1
ATOM 734 C CA . ALA A 1 88 ? 12.827 8.749 -23.478 1.00 39.03 88 ALA A CA 1
ATOM 735 C C . ALA A 1 88 ? 13.142 8.342 -24.926 1.00 39.03 88 ALA A C 1
ATOM 737 O O . ALA A 1 88 ? 14.058 8.860 -25.562 1.00 39.03 88 ALA A O 1
ATOM 738 N N . ASN A 1 89 ? 12.415 7.352 -25.436 1.00 36.59 89 ASN A N 1
ATOM 739 C CA . ASN A 1 89 ? 12.267 7.176 -26.861 1.00 36.59 89 ASN A CA 1
ATOM 740 C C . ASN A 1 89 ? 11.128 8.121 -27.247 1.00 36.59 89 ASN A C 1
ATOM 742 O O . ASN A 1 89 ? 9.961 7.848 -26.977 1.00 36.59 89 ASN A O 1
ATOM 746 N N . ASN A 1 90 ? 11.521 9.279 -27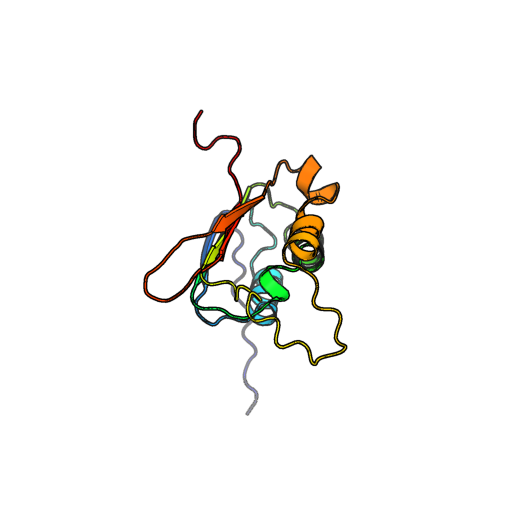.777 1.00 43.03 90 ASN A N 1
ATOM 747 C CA . ASN A 1 90 ? 10.724 10.461 -28.119 1.00 43.03 90 ASN A CA 1
ATOM 748 C C . ASN A 1 90 ? 9.592 10.208 -29.138 1.00 43.03 90 ASN A C 1
ATOM 750 O O . ASN A 1 90 ? 9.550 10.899 -30.146 1.00 43.03 90 ASN A O 1
ATOM 754 N N . ASN A 1 91 ? 8.704 9.225 -28.952 1.00 41.94 91 ASN A N 1
ATOM 755 C CA . ASN A 1 91 ? 7.690 8.885 -29.959 1.00 41.94 91 ASN A CA 1
ATOM 756 C C . ASN A 1 91 ? 6.423 8.190 -29.420 1.00 41.94 91 ASN A C 1
ATOM 758 O O . ASN A 1 91 ? 5.839 7.351 -30.105 1.00 41.94 91 ASN A O 1
ATOM 762 N N . SER A 1 92 ? 5.920 8.542 -28.233 1.00 42.25 92 SER A N 1
ATOM 763 C CA . SER A 1 92 ? 4.536 8.171 -27.905 1.00 42.25 92 SER A CA 1
ATOM 764 C C . SER A 1 92 ? 3.801 9.274 -27.155 1.00 42.25 92 SER A C 1
ATOM 766 O O . SER A 1 92 ? 4.189 9.662 -26.062 1.00 42.25 92 SER A O 1
ATOM 768 N N . ASN A 1 93 ? 2.713 9.752 -27.759 1.00 38.84 93 ASN A N 1
ATOM 769 C CA . ASN A 1 93 ? 1.790 10.774 -27.255 1.00 38.84 93 ASN A CA 1
ATOM 770 C C . ASN A 1 93 ? 0.941 10.301 -26.056 1.00 38.84 93 ASN A C 1
ATOM 772 O O . ASN A 1 93 ? -0.176 10.777 -25.864 1.00 38.84 93 ASN A O 1
ATOM 776 N N . ASN A 1 94 ? 1.430 9.348 -25.265 1.00 43.75 94 ASN A N 1
ATOM 777 C CA . ASN A 1 94 ? 0.779 8.941 -24.031 1.00 43.75 94 ASN A CA 1
ATOM 778 C C . ASN A 1 94 ? 1.483 9.647 -22.887 1.00 43.75 94 ASN A C 1
ATOM 780 O O . ASN A 1 94 ? 2.694 9.531 -22.747 1.00 43.75 94 ASN A O 1
ATOM 784 N N . ILE A 1 95 ? 0.702 10.398 -22.114 1.00 46.12 95 ILE A N 1
ATOM 785 C CA . ILE A 1 95 ? 1.109 11.155 -20.931 1.00 46.12 95 ILE A CA 1
ATOM 786 C C . ILE A 1 95 ? 1.819 10.19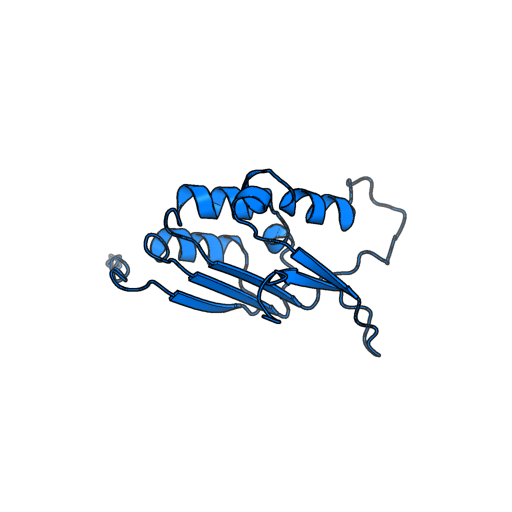3 -19.976 1.00 46.12 95 ILE A C 1
ATOM 788 O O . ILE A 1 95 ? 1.203 9.498 -19.167 1.00 46.12 95 ILE A O 1
ATOM 792 N N . GLU A 1 96 ? 3.132 10.106 -20.131 1.00 51.59 96 GLU A N 1
ATOM 793 C CA . GLU A 1 96 ? 4.005 9.368 -19.248 1.00 51.59 96 GLU A CA 1
ATOM 794 C C . GLU A 1 96 ? 4.049 10.180 -17.960 1.00 51.59 96 GLU A C 1
ATOM 796 O O . GLU A 1 96 ? 4.748 11.186 -17.852 1.00 51.59 96 GLU A O 1
ATOM 801 N N . LEU A 1 97 ? 3.197 9.801 -17.007 1.00 56.56 97 LEU A N 1
ATOM 802 C CA . LEU A 1 97 ? 3.257 10.315 -15.648 1.00 56.56 97 LEU A CA 1
ATOM 803 C C . LEU A 1 97 ? 4.702 10.171 -15.170 1.00 56.56 97 LEU A C 1
ATOM 805 O O . LEU A 1 97 ? 5.191 9.051 -14.986 1.00 56.56 97 LEU A O 1
ATOM 809 N N . THR A 1 98 ? 5.384 11.306 -15.010 1.00 68.19 98 THR A N 1
ATOM 810 C CA . THR A 1 98 ? 6.750 11.353 -14.498 1.00 68.19 98 THR A CA 1
ATOM 811 C C . THR A 1 98 ? 6.795 10.657 -13.142 1.00 68.19 98 THR A C 1
ATOM 813 O O . THR A 1 98 ? 5.795 10.607 -12.420 1.00 68.19 98 THR A O 1
ATOM 816 N N . LEU A 1 99 ? 7.952 10.112 -12.780 1.00 70.44 99 LEU A N 1
ATOM 817 C CA . LEU A 1 99 ? 8.165 9.474 -11.481 1.00 70.44 99 LEU A CA 1
ATOM 818 C C . LEU A 1 99 ? 7.679 10.369 -10.322 1.00 70.44 99 LEU A C 1
ATOM 820 O O . LEU A 1 99 ? 6.975 9.895 -9.432 1.00 70.44 99 LEU A O 1
ATOM 824 N N . A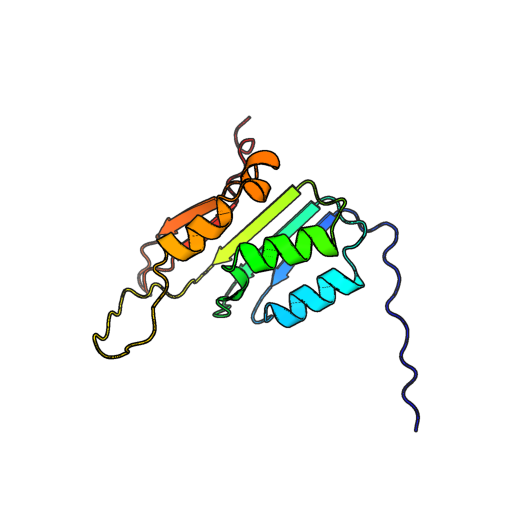SP A 1 100 ? 7.936 11.675 -10.429 1.00 71.50 100 ASP A N 1
ATOM 825 C CA . ASP A 1 100 ? 7.463 12.702 -9.498 1.00 71.50 100 ASP A CA 1
ATOM 826 C C . ASP A 1 100 ? 5.935 12.726 -9.387 1.00 71.50 100 ASP A C 1
ATOM 828 O O . ASP A 1 100 ? 5.385 12.721 -8.290 1.00 71.50 100 ASP A O 1
ATOM 832 N N . SER A 1 101 ? 5.221 12.681 -10.515 1.00 77.44 101 SER A N 1
ATOM 833 C CA . SER A 1 101 ? 3.754 12.701 -10.514 1.00 77.44 101 SER A CA 1
ATOM 834 C C . SER A 1 101 ? 3.128 11.467 -9.854 1.00 77.44 101 SER A C 1
ATOM 836 O O . SER A 1 101 ? 2.047 11.578 -9.278 1.00 77.44 101 SER A O 1
ATOM 838 N N . ARG A 1 102 ? 3.797 10.305 -9.887 1.00 78.75 102 ARG A N 1
ATOM 839 C CA . ARG A 1 102 ? 3.340 9.102 -9.171 1.00 78.75 102 ARG A CA 1
ATOM 840 C C . ARG A 1 102 ? 3.598 9.208 -7.673 1.00 78.75 102 ARG A C 1
ATOM 842 O O . ARG A 1 102 ? 2.729 8.861 -6.882 1.00 78.75 102 ARG A O 1
ATOM 849 N N . ILE A 1 103 ? 4.748 9.743 -7.276 1.00 82.50 103 ILE A N 1
ATOM 850 C CA . ILE A 1 103 ? 5.090 9.934 -5.857 1.00 82.50 103 ILE A CA 1
ATOM 851 C C . ILE A 1 103 ? 4.211 10.991 -5.208 1.00 82.50 103 ILE A C 1
ATOM 853 O O . ILE A 1 103 ? 3.796 10.811 -4.069 1.00 82.50 103 ILE A O 1
ATOM 857 N N . ASN A 1 104 ? 3.840 12.034 -5.949 1.00 86.94 104 ASN A N 1
ATOM 858 C CA . ASN A 1 104 ? 2.913 13.059 -5.473 1.00 86.94 104 ASN A CA 1
ATOM 859 C C . ASN A 1 104 ? 1.524 12.493 -5.117 1.00 86.94 104 ASN A C 1
ATOM 861 O O . ASN A 1 104 ? 0.758 13.138 -4.410 1.00 86.94 104 ASN A O 1
ATOM 865 N N . GLN A 1 105 ? 1.175 11.278 -5.552 1.00 90.75 105 GLN A N 1
ATOM 866 C CA . GLN A 1 105 ? -0.058 10.618 -5.102 1.00 90.75 105 GLN A CA 1
ATOM 867 C C . GLN A 1 105 ? 0.040 10.116 -3.654 1.00 90.75 105 GLN A C 1
ATOM 869 O O . GLN A 1 105 ? -0.982 9.921 -3.003 1.00 90.75 105 GLN A O 1
ATOM 874 N N . PHE A 1 106 ? 1.254 9.952 -3.125 1.00 92.62 106 PHE A N 1
ATOM 875 C CA . PHE A 1 106 ? 1.528 9.563 -1.741 1.00 92.62 106 PHE A CA 1
ATOM 876 C C . PHE A 1 106 ? 1.705 10.770 -0.802 1.00 92.62 106 PHE A C 1
ATOM 878 O O . PHE A 1 106 ? 2.245 10.639 0.294 1.00 92.62 106 PHE A O 1
ATOM 885 N N . THR A 1 107 ? 1.256 11.958 -1.222 1.00 93.75 107 THR A N 1
ATOM 886 C CA . THR A 1 107 ? 1.309 13.193 -0.420 1.00 93.75 107 THR A CA 1
ATOM 887 C C . THR A 1 107 ? -0.075 13.794 -0.157 1.00 93.75 107 THR A C 1
ATOM 889 O O . THR A 1 107 ? -0.176 14.944 0.265 1.00 93.75 107 THR A O 1
ATOM 892 N N . SER A 1 108 ? -1.157 13.053 -0.423 1.00 94.50 108 SER A N 1
ATOM 893 C CA . SER A 1 108 ? -2.515 13.465 -0.040 1.00 94.50 108 SER A CA 1
ATOM 894 C C . SER A 1 108 ? -2.651 13.567 1.496 1.00 94.50 108 SER A C 1
ATOM 896 O O . SER A 1 108 ? -1.871 12.940 2.227 1.00 94.50 108 SER A O 1
ATOM 898 N N . PRO A 1 109 ? -3.645 14.316 2.021 1.00 95.88 109 PRO A N 1
ATOM 899 C CA . PRO A 1 109 ? -3.898 14.390 3.462 1.00 95.88 109 PRO A CA 1
ATOM 900 C C . PRO A 1 109 ? -4.036 13.017 4.131 1.00 95.88 109 PRO A C 1
ATOM 902 O O . PRO A 1 109 ? -3.558 12.837 5.247 1.00 95.88 109 PRO A O 1
ATOM 905 N N . PHE A 1 110 ? -4.590 12.022 3.426 1.00 95.69 110 PHE A N 1
ATOM 906 C CA . PHE A 1 110 ? -4.710 10.647 3.917 1.00 95.69 110 PHE A CA 1
ATOM 907 C C . PHE A 1 110 ? -3.368 10.060 4.386 1.00 95.69 110 PHE A C 1
ATOM 909 O O . PHE A 1 110 ? -3.323 9.444 5.458 1.00 95.69 110 PHE A O 1
ATOM 916 N N . TRP A 1 111 ? -2.297 10.262 3.608 1.00 95.69 111 TRP A N 1
ATOM 917 C CA . TRP A 1 111 ? -0.945 9.779 3.909 1.00 95.69 111 TRP A CA 1
ATOM 918 C C . TRP A 1 111 ? -0.279 10.603 5.013 1.00 95.69 111 TRP A C 1
ATOM 920 O O . TRP A 1 111 ? 0.281 10.041 5.957 1.00 95.69 111 TRP A O 1
ATOM 930 N N . ILE A 1 112 ? -0.393 11.933 4.923 1.00 93.81 112 ILE A N 1
ATOM 931 C CA . ILE A 1 112 ? 0.229 12.881 5.859 1.00 93.81 112 ILE A CA 1
ATOM 932 C C . ILE A 1 112 ? -0.339 12.716 7.272 1.00 93.81 112 ILE A C 1
ATOM 934 O O . ILE A 1 112 ? 0.425 12.609 8.230 1.00 93.81 112 ILE A O 1
ATOM 938 N N . GLU A 1 113 ? -1.665 12.648 7.417 1.00 94.88 113 GLU A N 1
ATOM 939 C CA . GLU A 1 113 ? -2.333 12.495 8.719 1.00 94.88 113 GLU A CA 1
ATOM 940 C C . GLU A 1 113 ? -1.980 11.170 9.407 1.00 94.88 113 GLU A C 1
ATOM 942 O O . GLU A 1 113 ? -1.949 11.092 10.634 1.00 94.88 113 GLU A O 1
ATOM 947 N N . ARG A 1 114 ? -1.675 10.130 8.622 1.00 93.56 114 ARG A N 1
ATOM 948 C CA . ARG A 1 114 ? -1.218 8.822 9.121 1.00 93.56 114 ARG A CA 1
ATOM 949 C C . ARG A 1 114 ? 0.282 8.756 9.370 1.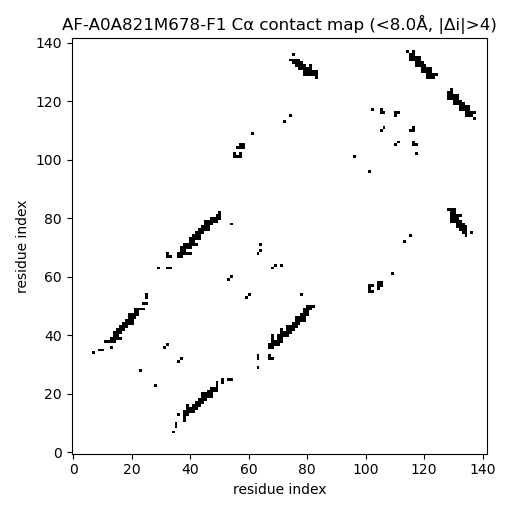00 93.56 114 ARG A C 1
ATOM 951 O O . ARG A 1 114 ? 0.759 7.732 9.851 1.00 93.56 114 ARG A O 1
ATOM 958 N N . GLN A 1 115 ? 1.012 9.825 9.050 1.00 93.75 115 GLN A N 1
ATOM 959 C CA . GLN A 1 115 ? 2.470 9.882 9.127 1.00 93.75 115 GLN A CA 1
ATOM 960 C C . GLN A 1 115 ? 3.140 8.755 8.321 1.00 93.75 115 GLN A C 1
ATOM 962 O O . GLN A 1 115 ? 4.189 8.232 8.699 1.00 93.75 115 GLN A O 1
ATOM 967 N N . TRP A 1 116 ? 2.517 8.360 7.208 1.00 93.81 116 TRP A N 1
ATOM 968 C CA . TRP A 1 116 ? 3.071 7.388 6.273 1.00 93.81 116 TRP A CA 1
ATOM 969 C C . TRP A 1 116 ? 3.786 8.146 5.164 1.00 93.81 116 TRP A C 1
ATOM 971 O O . TRP A 1 116 ? 3.159 8.741 4.290 1.00 93.81 116 TRP A O 1
ATOM 981 N N . PHE A 1 117 ? 5.112 8.145 5.237 1.00 92.56 117 PHE A N 1
ATOM 982 C CA . PHE A 1 117 ? 5.982 8.876 4.326 1.00 92.56 117 PHE A CA 1
ATOM 983 C C . PHE A 1 117 ? 6.748 7.912 3.431 1.00 92.56 117 PHE A C 1
ATOM 985 O O . PHE A 1 117 ? 7.002 6.767 3.810 1.00 92.56 117 PHE A O 1
ATOM 992 N N . PHE A 1 118 ? 7.138 8.382 2.251 1.00 91.31 118 PHE A N 1
ATOM 993 C CA . PHE A 1 118 ? 7.769 7.552 1.234 1.00 91.31 118 PHE A CA 1
ATOM 994 C C . PHE A 1 118 ? 8.933 8.285 0.583 1.00 91.31 118 PHE A C 1
ATOM 996 O O . PHE A 1 118 ? 8.937 9.510 0.473 1.00 91.31 118 PHE A O 1
ATOM 1003 N N . ALA A 1 119 ? 9.915 7.515 0.135 1.00 88.50 119 ALA A N 1
ATOM 1004 C CA . ALA A 1 119 ? 11.096 8.015 -0.537 1.00 88.50 119 ALA A CA 1
ATOM 1005 C C . ALA A 1 119 ? 11.471 7.134 -1.726 1.00 88.50 119 ALA A C 1
ATOM 1007 O O . ALA A 1 119 ? 11.036 5.986 -1.870 1.00 88.50 119 ALA A O 1
ATOM 1008 N N . LEU A 1 120 ? 12.329 7.702 -2.567 1.00 86.25 120 LEU A N 1
ATOM 1009 C CA . LEU A 1 120 ? 13.020 6.982 -3.614 1.00 86.25 120 LEU A CA 1
ATOM 1010 C C . LEU A 1 120 ? 14.498 6.851 -3.303 1.00 86.25 120 LEU A C 1
ATOM 1012 O O . LEU A 1 120 ? 15.141 7.786 -2.832 1.00 86.25 120 LEU A O 1
ATOM 1016 N N . GLN A 1 121 ? 15.051 5.710 -3.685 1.00 84.69 121 GLN A N 1
ATOM 1017 C CA . GLN A 1 121 ? 16.482 5.503 -3.766 1.00 84.69 121 GLN A CA 1
ATOM 1018 C C . GLN A 1 121 ? 16.837 5.070 -5.184 1.00 84.69 121 GLN A C 1
ATOM 1020 O O . GLN A 1 121 ? 16.356 4.050 -5.676 1.00 84.69 121 GLN A O 1
ATOM 1025 N N . HIS A 1 122 ? 17.720 5.825 -5.830 1.00 79.00 122 HIS A N 1
ATOM 1026 C CA . HIS A 1 122 ? 18.342 5.406 -7.080 1.00 79.00 122 HIS A CA 1
ATOM 1027 C C . HIS A 1 122 ? 19.582 4.584 -6.749 1.00 79.00 122 HIS A C 1
ATOM 1029 O O . HIS A 1 122 ? 20.512 5.090 -6.121 1.00 79.00 122 HIS A O 1
ATOM 1035 N N . ASN A 1 123 ? 19.596 3.313 -7.146 1.00 68.56 123 ASN A N 1
ATOM 1036 C CA . ASN A 1 123 ? 20.770 2.473 -6.965 1.00 68.56 123 ASN A CA 1
ATOM 1037 C C . ASN A 1 123 ? 21.519 2.365 -8.295 1.00 68.56 123 ASN A C 1
ATOM 1039 O O . ASN A 1 123 ? 20.968 1.867 -9.274 1.00 68.56 123 ASN A O 1
ATOM 1043 N N . GLN A 1 124 ? 22.762 2.843 -8.342 1.00 63.22 124 GLN A N 1
ATOM 1044 C CA . GLN A 1 124 ? 23.623 2.636 -9.505 1.00 63.22 124 GLN A CA 1
ATOM 1045 C C . GLN A 1 124 ? 24.146 1.199 -9.469 1.00 63.22 124 GLN A C 1
ATOM 1047 O O . GLN A 1 124 ? 24.971 0.845 -8.628 1.00 63.22 124 GLN A O 1
ATOM 1052 N N . SER A 1 125 ? 23.659 0.353 -10.376 1.00 64.44 125 SER A N 1
ATOM 1053 C CA . SER A 1 125 ? 24.121 -1.025 -10.529 1.00 64.44 125 SER A CA 1
ATOM 1054 C C . SER A 1 125 ? 24.786 -1.223 -11.888 1.00 64.44 125 SER A C 1
ATOM 1056 O O . SER A 1 125 ? 24.445 -0.581 -12.879 1.00 64.44 125 SER A O 1
ATOM 1058 N N . ARG A 1 126 ? 25.711 -2.188 -11.964 1.00 54.56 126 ARG A N 1
ATOM 1059 C CA . ARG A 1 126 ? 26.333 -2.612 -13.233 1.00 54.56 126 ARG A CA 1
ATOM 1060 C C . ARG A 1 126 ? 25.315 -3.123 -14.264 1.00 54.56 126 ARG A C 1
ATOM 1062 O O . ARG A 1 126 ? 25.641 -3.176 -15.442 1.00 54.56 126 ARG A O 1
ATOM 1069 N N . TYR A 1 127 ? 24.107 -3.487 -13.826 1.00 58.50 127 TYR A N 1
ATOM 1070 C CA . TYR A 1 127 ? 23.032 -4.029 -14.666 1.00 58.50 127 TYR A CA 1
ATOM 1071 C C . TYR A 1 127 ? 21.867 -3.044 -14.889 1.00 58.50 127 TYR A C 1
ATOM 1073 O O . TYR A 1 127 ? 20.811 -3.449 -15.368 1.00 58.50 127 TYR A O 1
ATOM 1081 N N . GLY A 1 128 ? 22.037 -1.766 -14.528 1.00 61.25 128 GLY A N 1
ATOM 1082 C CA . GLY A 1 128 ? 21.040 -0.707 -14.714 1.00 61.25 128 GLY A CA 1
ATOM 1083 C C . GLY A 1 128 ? 20.902 0.210 -13.497 1.00 61.25 128 GLY A C 1
ATOM 1084 O O . GLY A 1 128 ? 21.600 0.049 -12.500 1.00 61.25 128 GLY A O 1
ATOM 1085 N N . ASN A 1 129 ? 19.958 1.151 -13.566 1.00 61.50 129 ASN A N 1
ATOM 1086 C CA . ASN A 1 129 ? 19.639 2.078 -12.476 1.00 61.50 129 ASN A CA 1
ATOM 1087 C C . ASN A 1 129 ? 18.259 1.746 -11.882 1.00 61.50 129 ASN A C 1
ATOM 1089 O O . ASN A 1 129 ? 17.297 2.464 -12.167 1.00 61.50 129 ASN A O 1
ATOM 1093 N N . PRO A 1 130 ? 18.096 0.639 -11.129 1.00 69.88 130 PRO A N 1
ATOM 1094 C CA . PRO A 1 130 ? 16.823 0.362 -10.486 1.00 69.88 130 PRO A CA 1
ATOM 1095 C C . PRO A 1 130 ? 16.509 1.467 -9.476 1.00 69.88 130 PRO A C 1
ATOM 1097 O O . PRO A 1 130 ? 17.283 1.743 -8.554 1.00 69.88 130 PRO A O 1
ATOM 1100 N N . THR A 1 131 ? 15.344 2.079 -9.653 1.00 79.56 131 THR A N 1
ATOM 1101 C CA . THR A 1 131 ? 14.743 2.936 -8.639 1.00 79.56 131 THR A CA 1
ATOM 1102 C C . THR A 1 131 ? 14.019 2.044 -7.634 1.00 79.56 131 THR A C 1
ATOM 1104 O O . THR A 1 131 ? 13.296 1.120 -8.014 1.00 79.56 131 THR A O 1
ATOM 1107 N N . ILE A 1 132 ? 14.245 2.308 -6.352 1.00 85.94 132 ILE A N 1
ATOM 1108 C CA . ILE A 1 132 ? 13.563 1.660 -5.236 1.00 85.94 132 ILE A CA 1
ATOM 1109 C C . ILE A 1 132 ? 12.618 2.686 -4.632 1.00 85.94 132 ILE A C 1
ATOM 1111 O O . ILE A 1 132 ? 13.069 3.740 -4.193 1.00 85.94 132 ILE A O 1
ATOM 1115 N N . PHE A 1 133 ? 11.330 2.369 -4.587 1.00 88.50 133 PHE A N 1
ATOM 1116 C CA . PHE A 1 133 ? 10.346 3.123 -3.814 1.00 88.50 133 PHE A CA 1
ATOM 1117 C C . PHE A 1 133 ? 10.140 2.441 -2.471 1.00 88.50 133 PHE A C 1
ATOM 1119 O O . PHE A 1 133 ? 10.018 1.216 -2.418 1.00 88.50 133 PHE A O 1
ATOM 1126 N N . TYR A 1 134 ? 10.134 3.199 -1.382 1.00 91.06 134 TYR A N 1
ATOM 1127 C CA . TYR A 1 134 ? 9.958 2.619 -0.059 1.00 91.06 134 TYR A CA 1
ATOM 1128 C C . TYR A 1 134 ? 9.337 3.598 0.929 1.00 91.06 134 TYR A C 1
ATOM 1130 O O . TYR A 1 134 ? 9.545 4.805 0.833 1.00 91.06 134 TYR A O 1
ATOM 1138 N N . SER A 1 135 ? 8.611 3.076 1.912 1.00 91.88 135 SER A N 1
ATOM 1139 C CA . SER A 1 135 ? 8.184 3.852 3.074 1.00 91.88 135 SER A CA 1
ATOM 1140 C C . SER A 1 135 ? 9.369 4.201 3.959 1.00 91.88 135 SER A C 1
ATOM 1142 O O . SER A 1 135 ? 10.193 3.356 4.322 1.00 91.88 135 SER A O 1
ATOM 1144 N N . THR A 1 136 ? 9.438 5.466 4.341 1.00 88.00 136 THR A N 1
ATOM 1145 C CA . THR A 1 136 ? 10.360 5.948 5.357 1.00 88.00 136 THR A CA 1
ATOM 1146 C C . THR A 1 136 ? 9.670 5.816 6.701 1.00 88.00 136 THR A C 1
ATOM 1148 O O . THR A 1 136 ? 8.651 6.458 6.942 1.00 88.00 136 THR A O 1
ATOM 1151 N N . ASP A 1 137 ? 10.220 4.980 7.569 1.00 72.25 137 ASP A N 1
ATOM 1152 C CA . ASP A 1 137 ? 9.797 4.933 8.961 1.00 72.25 137 ASP A CA 1
ATOM 1153 C C . ASP A 1 137 ? 10.344 6.184 9.674 1.00 72.25 137 ASP A C 1
ATOM 1155 O O . ASP A 1 137 ? 11.571 6.318 9.773 1.00 72.25 137 ASP A O 1
ATOM 1159 N N . PRO A 1 138 ? 9.490 7.110 10.154 1.00 56.91 138 PRO A N 1
ATOM 1160 C CA . PRO A 1 138 ? 9.959 8.287 10.881 1.00 56.91 138 PRO A CA 1
ATOM 1161 C C . PRO A 1 138 ? 10.640 7.925 12.215 1.00 56.91 138 PRO A C 1
ATOM 1163 O O . PRO A 1 138 ? 11.331 8.768 12.783 1.00 56.91 138 PRO A O 1
ATOM 1166 N N . TYR A 1 139 ? 10.505 6.678 12.690 1.00 51.97 139 TYR A N 1
ATOM 1167 C CA . TYR A 1 139 ? 11.021 6.194 13.973 1.00 51.97 139 TYR A CA 1
ATOM 1168 C C . TYR A 1 139 ? 12.106 5.114 13.859 1.00 51.97 139 TYR A C 1
ATOM 1170 O O . TYR A 1 139 ? 12.561 4.611 14.882 1.00 51.97 139 TYR A O 1
ATOM 1178 N N . ARG A 1 140 ? 12.593 4.772 12.653 1.00 47.47 140 ARG A N 1
ATOM 1179 C CA . ARG A 1 140 ? 13.617 3.713 12.463 1.00 47.47 140 ARG A CA 1
ATOM 1180 C C . ARG A 1 140 ? 14.951 3.962 13.184 1.00 47.47 140 ARG A C 1
ATOM 1182 O O . ARG A 1 140 ? 15.782 3.059 13.223 1.00 47.47 140 ARG A O 1
ATOM 1189 N N . TYR A 1 141 ? 15.158 5.171 13.705 1.00 45.56 141 TYR A N 1
ATOM 1190 C CA . TYR A 1 141 ? 16.386 5.616 14.367 1.00 45.56 141 TYR A CA 1
ATOM 1191 C C . TYR A 1 141 ? 16.152 6.278 15.736 1.00 45.56 141 TYR A C 1
ATOM 1193 O O . TYR A 1 141 ? 17.027 7.013 16.193 1.00 45.56 141 TYR A O 1
ATOM 1201 N N . GLN A 1 142 ? 14.993 6.067 16.370 1.00 37.94 142 GLN A N 1
ATOM 1202 C CA . GLN A 1 142 ? 14.790 6.458 17.773 1.00 37.94 142 GLN A CA 1
ATOM 1203 C C . GLN A 1 142 ? 15.182 5.340 18.736 1.00 37.94 142 GLN A C 1
ATOM 1205 O O . GLN A 1 142 ? 14.926 4.159 18.410 1.00 37.94 142 GLN A O 1
#

Secondary structure (DSSP, 8-state):
-----PPPP--TT--EEEEEEES--HHHHHHHHHHH-TT-SEEEEEEES---GGGG-HHHHHHHHHHH-TT--EEEEEEEEE-------S---S----HHHHHGGGGSHHHHHTT-EEEEEE--BTTB--EEEEEE-TTTT-

pLDDT: mean 80.41, std 18.53, range [36.59, 97.75]

Foldseek 3Di:
DDDPPDQPDAPVPAAEDADEDEADAVVNVLVVLQRHQQRYQAYAYEYENYAHCVVLALVSVLVSCVPRHVNHLHYKYKYKQYPPVPPPPVDDPDPPCHPVNSQVSCVPPSNVVSVWAKDWDFDDDPVDTIIMIITDDPVPPD

Sequence (142 aa):
MHLRKTRPPVLNHLTHVSLKLNYIRFDQFEQLGIDLFAKIQALRVSINYNSDVAYMDGNRWEKLILSHMPNLRIFDIRHESWPSNTTANNNSNNIELTLDSRINQFTSPFWIERQWFFALQHNQSRYGNPTIFYSTDPYRYQ

Solvent-accessible surface area (backbone atoms only — not comparable to full-atom values): 8481 Å² total; per-residue (Å²): 136,83,80,79,82,73,76,77,82,80,55,87,80,45,35,70,46,77,47,78,42,64,71,66,50,52,71,60,52,49,52,50,36,64,75,54,28,60,59,18,31,32,42,35,39,39,36,37,79,43,83,60,66,63,77,53,34,30,63,59,51,49,54,50,37,70,74,30,24,78,52,55,72,42,74,41,45,34,37,39,53,42,83,60,78,80,73,77,67,93,79,65,99,61,89,72,74,48,73,66,63,38,54,57,42,51,65,41,68,75,29,58,80,62,65,48,41,71,48,77,43,81,43,90,48,101,90,45,59,38,32,30,44,31,47,49,66,92,60,82,84,114

Radius of gyration: 17.14 Å; Cα contacts (8 Å, |Δi|>4): 201; chains: 1; bounding box: 47×46×48 Å

Mean predicted aligned error: 9.03 Å

Nearest PDB structures (foldseek):
  3tfw-assembly1_B-2  TM=3.701E-01  e=2.500E-01  Klebsiella pneumoniae subsp. pneumoniae MGH 78578
  3o7w-assembly1_A  TM=4.080E-01  e=2.350E-01  Homo sapiens
  4rx1-assembly3_B  TM=3.950E-01  e=7.597E-01  Sorangium cellulosum
  8fvu-assembly1_B  TM=4.131E-01  e=8.596E-01  Homo sapiens
  1rjg-assembly1_A  TM=2.790E-01  e=6.715E-01  Saccharomyces cerevisiae